Protein AF-A0A953H3T8-F1 (afdb_monomer_lite)

Foldseek 3Di:
DDQDDPVLLLCLLQVLQVLLVLVVVLQVVLCVQQVHRDALVDDASVVSVPVVSLVSNVVCVVCSVVSLVVSLVSLVVNCVVDVVDPSVVSNCSSVVSVVSNVVCVVVPRNPVVVSSVD

Secondary structure (DSSP, 8-state):
-PPPPHHHHHHHHHHHHHHHHHHHHHHHHHHHHHSS---TTS--GGGGT-HHHHHHHHHHHHHHHHHHHHHHHHHHHHHHH-TTS-HHHHHHHHHHHHHHHHHHHHS-TTSHHHHHH-

Radius of gyration: 17.26 Å; chains: 1; bounding box: 37×24×52 Å

Structure (mmCIF, N/CA/C/O backbone):
data_AF-A0A953H3T8-F1
#
_entry.id   AF-A0A953H3T8-F1
#
loop_
_atom_site.group_PDB
_atom_site.id
_atom_site.type_symbol
_atom_site.label_atom_id
_atom_site.label_alt_id
_atom_site.label_comp_id
_atom_site.label_asym_id
_atom_site.label_entity_id
_atom_site.label_seq_id
_atom_site.pdbx_PDB_ins_code
_atom_site.Cartn_x
_atom_site.Cartn_y
_atom_site.Cartn_z
_atom_site.occupancy
_atom_site.B_iso_or_equiv
_atom_site.auth_seq_id
_atom_site.auth_comp_id
_atom_site.auth_asym_id
_atom_site.auth_atom_id
_atom_site.pdbx_PDB_model_num
ATOM 1 N N . MET A 1 1 ? -4.110 8.388 28.209 1.00 62.47 1 MET A N 1
ATOM 2 C CA . MET A 1 1 ? -3.715 8.633 26.800 1.00 62.47 1 MET A CA 1
ATOM 3 C C . MET A 1 1 ? -4.962 8.990 26.006 1.00 62.47 1 MET A C 1
ATOM 5 O O . MET A 1 1 ? -5.991 8.366 26.239 1.00 62.47 1 MET A O 1
ATOM 9 N N . LYS A 1 2 ? -4.915 10.002 25.130 1.00 74.94 2 LYS A N 1
ATOM 10 C CA . LYS A 1 2 ? -6.060 10.323 24.259 1.00 74.94 2 LYS A CA 1
ATOM 11 C C . LYS A 1 2 ? -6.256 9.181 23.253 1.00 74.94 2 LYS A C 1
ATOM 13 O O . LYS A 1 2 ? -5.255 8.673 22.747 1.00 74.94 2 LYS A O 1
ATOM 18 N N . PRO A 1 3 ? -7.496 8.761 22.968 1.00 79.25 3 PRO A N 1
ATOM 19 C CA . PRO A 1 3 ? -7.721 7.712 21.991 1.00 79.25 3 PRO A CA 1
ATOM 20 C C . PRO A 1 3 ? -7.285 8.165 20.596 1.00 79.25 3 PRO A C 1
ATOM 22 O O . PRO A 1 3 ? -7.510 9.311 20.203 1.00 79.25 3 PRO A O 1
ATOM 25 N N . VAL A 1 4 ? -6.686 7.245 19.844 1.00 87.88 4 VAL A N 1
ATOM 26 C CA . VAL A 1 4 ? -6.285 7.476 18.452 1.00 87.88 4 VAL A CA 1
ATOM 27 C C . VAL A 1 4 ? -7.518 7.780 17.601 1.00 87.88 4 VAL A C 1
ATOM 29 O O . VAL A 1 4 ? -8.557 7.129 17.730 1.00 87.88 4 VAL A O 1
ATOM 32 N N . ALA A 1 5 ? -7.406 8.779 16.725 1.00 92.75 5 ALA A N 1
ATOM 33 C CA . ALA A 1 5 ? -8.500 9.185 15.856 1.00 92.75 5 ALA A CA 1
ATOM 34 C C . ALA A 1 5 ? -8.876 8.063 14.874 1.00 92.75 5 ALA A C 1
ATOM 36 O O . ALA A 1 5 ? -8.021 7.542 14.160 1.00 92.75 5 ALA A O 1
ATOM 37 N N . SER A 1 6 ? -10.170 7.750 14.756 1.00 92.56 6 SER A N 1
ATOM 38 C CA . SER A 1 6 ? -10.672 6.697 13.857 1.00 92.56 6 SER A CA 1
ATOM 39 C C . SER A 1 6 ? -10.228 6.880 12.402 1.00 92.56 6 SER A C 1
ATOM 41 O O . SER A 1 6 ? -9.940 5.907 11.715 1.00 92.56 6 SER A O 1
ATOM 43 N N . ARG A 1 7 ? -10.117 8.136 11.941 1.00 94.75 7 ARG A N 1
ATOM 44 C CA . ARG A 1 7 ? -9.637 8.473 10.590 1.00 94.75 7 ARG A CA 1
ATOM 45 C C . ARG A 1 7 ? -8.224 7.951 10.329 1.00 94.75 7 ARG A C 1
ATOM 47 O O . ARG A 1 7 ? -7.958 7.473 9.236 1.00 94.75 7 ARG A O 1
ATOM 54 N N . PHE A 1 8 ? -7.350 8.012 11.331 1.00 95.62 8 PHE A N 1
ATOM 55 C CA . PHE A 1 8 ? -5.978 7.522 11.221 1.00 95.62 8 PHE A CA 1
ATOM 56 C C . PHE A 1 8 ? -5.935 5.995 11.088 1.00 95.62 8 PHE A C 1
ATOM 58 O O . PHE A 1 8 ? -5.218 5.469 10.245 1.00 95.62 8 PHE A O 1
ATOM 65 N N . ILE A 1 9 ? -6.771 5.287 11.855 1.00 95.50 9 ILE A N 1
ATOM 66 C CA . ILE A 1 9 ? -6.888 3.824 11.774 1.00 95.50 9 ILE A CA 1
ATOM 67 C C . ILE A 1 9 ? -7.370 3.405 10.379 1.00 95.50 9 ILE A C 1
ATOM 69 O O . ILE A 1 9 ? -6.789 2.511 9.769 1.00 95.50 9 ILE A O 1
ATOM 73 N N . TYR A 1 10 ? -8.386 4.086 9.839 1.00 95.62 10 TYR A N 1
ATOM 74 C CA . TYR A 1 10 ? -8.869 3.815 8.484 1.00 95.62 10 TYR A CA 1
ATOM 75 C C . TYR A 1 10 ? -7.833 4.151 7.409 1.00 95.62 10 TYR A C 1
ATOM 77 O O . TYR A 1 10 ? -7.705 3.396 6.453 1.00 95.62 10 TYR A O 1
ATOM 85 N N . ALA A 1 11 ? -7.076 5.241 7.567 1.00 95.81 11 ALA A N 1
ATOM 86 C CA . ALA A 1 11 ? -6.005 5.594 6.638 1.00 95.81 11 ALA A CA 1
ATOM 87 C C . ALA A 1 11 ? -4.925 4.502 6.585 1.00 95.81 11 ALA A C 1
ATOM 89 O O . ALA A 1 11 ? -4.552 4.063 5.500 1.00 95.81 11 ALA A O 1
ATOM 90 N N . LEU A 1 12 ? -4.492 3.995 7.745 1.00 95.25 12 LEU A N 1
ATOM 91 C CA . LEU A 1 12 ? -3.570 2.859 7.809 1.00 95.25 12 LEU A CA 1
ATOM 92 C C . LEU A 1 12 ? -4.178 1.601 7.184 1.00 95.25 12 LEU A C 1
ATOM 94 O O . LEU A 1 12 ? -3.519 0.942 6.387 1.00 95.25 12 LEU A O 1
ATOM 98 N N . GLY A 1 13 ? -5.447 1.309 7.477 1.00 94.62 13 GLY A N 1
ATOM 99 C CA . GLY A 1 13 ? -6.155 0.154 6.925 1.00 94.62 13 GLY A CA 1
ATOM 100 C C . GLY A 1 13 ? -6.367 0.200 5.408 1.00 94.62 13 GLY A C 1
ATOM 101 O O . GLY A 1 13 ? -6.580 -0.844 4.814 1.00 94.62 13 GLY A O 1
ATOM 102 N N . VAL A 1 14 ? -6.303 1.370 4.767 1.00 96.69 14 VAL A N 1
ATOM 103 C CA . VAL A 1 14 ? -6.406 1.522 3.300 1.00 96.69 14 VAL A CA 1
ATOM 104 C C . VAL A 1 14 ? -5.026 1.669 2.644 1.00 96.69 14 VAL A C 1
ATOM 106 O O . VAL A 1 14 ? -4.887 1.483 1.437 1.00 96.69 14 VAL A O 1
ATOM 109 N N . SER A 1 15 ? -3.975 1.943 3.420 1.00 96.06 15 SER A N 1
ATOM 110 C CA . SER A 1 15 ? -2.630 2.165 2.880 1.00 96.06 15 SER A CA 1
ATOM 111 C C . SER A 1 15 ? -2.089 1.036 1.984 1.00 96.06 15 SER A C 1
ATOM 113 O O . SER A 1 15 ? -1.504 1.382 0.955 1.00 96.06 15 SER A O 1
ATOM 115 N N . PRO A 1 16 ? -2.343 -0.270 2.237 1.00 96.06 16 PRO A N 1
ATOM 116 C CA . PRO A 1 16 ? -1.860 -1.320 1.340 1.00 96.06 16 PRO A CA 1
ATOM 117 C C . PRO A 1 16 ? -2.436 -1.231 -0.076 1.00 96.06 16 PRO A C 1
ATOM 119 O O . PRO A 1 16 ? -1.697 -1.366 -1.045 1.00 96.06 16 PRO A O 1
ATOM 122 N N . VAL A 1 17 ? -3.734 -0.934 -0.228 1.00 96.69 17 VAL A N 1
ATOM 123 C CA . VAL A 1 17 ? -4.349 -0.835 -1.565 1.00 96.69 17 VAL A CA 1
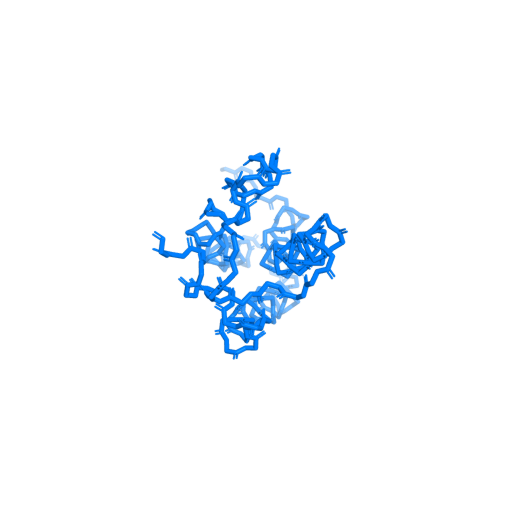ATOM 124 C C . VAL A 1 17 ? -3.912 0.436 -2.294 1.00 96.69 17 VAL A C 1
ATOM 126 O O . VAL A 1 17 ? -3.739 0.418 -3.511 1.00 96.69 17 VAL A O 1
ATOM 129 N N . ILE A 1 18 ? -3.657 1.525 -1.558 1.00 96.56 18 ILE A N 1
ATOM 130 C CA . ILE A 1 18 ? -3.057 2.742 -2.126 1.00 96.56 18 ILE A CA 1
ATOM 131 C C . ILE A 1 18 ? -1.666 2.424 -2.674 1.00 96.56 18 ILE A C 1
ATOM 133 O O . ILE A 1 18 ? -1.340 2.831 -3.787 1.00 96.56 18 ILE A O 1
ATOM 137 N N . TRP A 1 19 ? -0.859 1.674 -1.923 1.00 96.38 19 TRP A N 1
ATOM 138 C CA . TRP A 1 19 ? 0.468 1.279 -2.378 1.00 96.38 19 TRP A CA 1
ATOM 139 C C . TRP A 1 19 ? 0.415 0.328 -3.585 1.00 96.38 19 TRP A C 1
ATOM 141 O O . TRP A 1 19 ? 1.179 0.510 -4.526 1.00 96.38 19 TRP A O 1
ATOM 151 N N . VAL A 1 20 ? -0.534 -0.614 -3.633 1.00 95.94 20 VAL A N 1
ATOM 152 C CA . VAL A 1 20 ? -0.759 -1.465 -4.820 1.00 95.94 20 VAL A CA 1
ATOM 153 C C . VAL A 1 20 ? -1.088 -0.626 -6.055 1.00 95.94 20 VAL A C 1
ATOM 155 O O . VAL A 1 20 ? -0.497 -0.827 -7.113 1.00 95.94 20 VAL A O 1
ATOM 158 N N . ALA A 1 21 ? -1.991 0.351 -5.933 1.00 96.75 21 ALA A N 1
ATOM 159 C CA . ALA A 1 21 ? -2.294 1.265 -7.033 1.00 96.75 21 ALA A CA 1
ATOM 160 C C . ALA A 1 21 ? -1.051 2.066 -7.462 1.00 96.75 21 ALA A C 1
ATOM 162 O O . ALA A 1 21 ? -0.806 2.257 -8.653 1.00 96.75 21 ALA A O 1
ATOM 163 N N . TRP A 1 22 ? -0.236 2.490 -6.493 1.00 95.75 22 TRP A N 1
ATOM 164 C CA . TRP A 1 22 ? 1.019 3.196 -6.735 1.00 95.75 22 TRP A CA 1
ATOM 165 C C . TRP A 1 22 ? 2.063 2.334 -7.457 1.00 95.75 22 TRP A C 1
ATOM 167 O O . TRP A 1 22 ? 2.774 2.841 -8.327 1.00 95.75 22 TRP A O 1
ATOM 177 N N . PHE A 1 23 ? 2.121 1.037 -7.153 1.00 93.56 23 PHE A N 1
ATOM 178 C CA . PHE A 1 23 ? 2.943 0.060 -7.863 1.00 93.56 23 PHE A CA 1
ATOM 179 C C . PHE A 1 23 ? 2.497 -0.107 -9.318 1.00 93.56 23 PHE A C 1
ATOM 181 O O . PHE A 1 23 ? 3.307 0.070 -10.220 1.00 93.56 23 PHE A O 1
ATOM 188 N N . TYR A 1 24 ? 1.214 -0.353 -9.590 1.00 93.69 24 TYR A N 1
ATOM 189 C CA . TYR A 1 24 ? 0.758 -0.490 -10.981 1.00 93.69 24 TYR A CA 1
ATOM 190 C C . TYR A 1 24 ? 0.949 0.797 -11.791 1.00 93.69 24 TYR A C 1
ATOM 192 O O . TYR A 1 24 ? 1.286 0.737 -12.973 1.00 93.69 24 TYR A O 1
ATOM 200 N N . LEU A 1 25 ? 0.811 1.966 -11.157 1.00 94.25 25 LEU A N 1
AT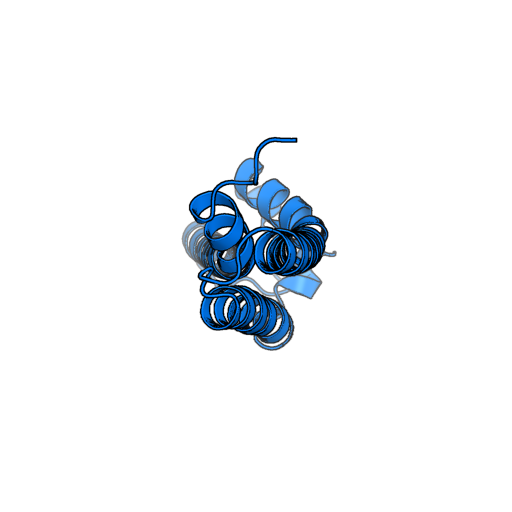OM 201 C CA . LEU A 1 25 ? 1.142 3.238 -11.794 1.00 94.25 25 LEU A CA 1
ATOM 202 C C . LEU A 1 25 ? 2.638 3.344 -12.130 1.00 94.25 25 LEU A C 1
ATOM 204 O O . LEU A 1 25 ? 2.985 3.895 -13.174 1.00 94.25 25 LEU A O 1
ATOM 208 N N . TYR A 1 26 ? 3.520 2.816 -11.275 1.00 90.31 26 TYR A N 1
ATOM 209 C CA . TYR A 1 26 ? 4.959 2.748 -11.546 1.00 90.31 26 TYR A CA 1
ATOM 210 C C . TYR A 1 26 ? 5.246 1.915 -12.794 1.00 90.31 26 TYR A C 1
ATOM 212 O O . TYR A 1 26 ? 5.898 2.399 -13.717 1.00 90.31 26 TYR A O 1
ATOM 220 N N . VAL A 1 27 ? 4.706 0.695 -12.832 1.00 89.62 27 VAL A N 1
ATOM 221 C CA . VAL A 1 27 ? 4.883 -0.264 -13.931 1.00 89.62 27 VAL A CA 1
ATOM 222 C C . VAL A 1 27 ? 4.363 0.320 -15.241 1.00 89.62 27 VAL A C 1
ATOM 224 O O . VAL A 1 27 ? 5.064 0.297 -16.252 1.00 89.62 27 VAL A O 1
ATOM 227 N N . TRP A 1 28 ? 3.168 0.919 -15.219 1.00 90.44 28 TRP A N 1
ATOM 228 C CA . TRP A 1 28 ? 2.622 1.621 -16.379 1.00 90.44 28 TRP A CA 1
ATOM 229 C C . TRP A 1 28 ? 3.590 2.710 -16.838 1.00 90.44 28 TRP A C 1
ATOM 231 O O . TRP A 1 28 ? 3.975 2.757 -18.007 1.00 90.44 28 TRP A O 1
ATOM 241 N N . ARG A 1 29 ? 4.003 3.601 -15.934 1.00 89.50 29 ARG A N 1
ATOM 242 C CA . ARG A 1 29 ? 4.864 4.731 -16.289 1.00 89.50 29 ARG A CA 1
ATOM 243 C C . ARG A 1 29 ? 6.192 4.273 -16.890 1.00 89.50 29 ARG A C 1
ATOM 245 O O . ARG A 1 29 ? 6.631 4.870 -17.867 1.00 89.50 29 ARG A O 1
ATOM 252 N N . GLN A 1 30 ? 6.788 3.213 -16.350 1.00 86.12 30 GLN A N 1
ATOM 253 C CA . GLN A 1 30 ? 7.968 2.569 -16.928 1.00 86.12 30 GLN A CA 1
ATOM 254 C C . GLN A 1 30 ? 7.694 2.083 -18.350 1.00 86.12 30 GLN A C 1
ATOM 256 O O . GLN A 1 30 ? 8.460 2.393 -19.258 1.00 86.12 30 GLN A O 1
ATOM 261 N N . SER A 1 31 ? 6.553 1.428 -18.575 1.00 87.19 31 SER A N 1
ATOM 262 C CA . SER A 1 31 ? 6.179 0.965 -19.909 1.00 87.19 31 SER A CA 1
ATOM 263 C C . SER A 1 31 ? 6.047 2.102 -20.930 1.00 87.19 31 SER A C 1
ATOM 265 O O . SER A 1 31 ? 6.497 1.966 -22.066 1.00 87.19 31 SER A O 1
ATOM 267 N N . LEU A 1 32 ? 5.498 3.252 -20.525 1.00 89.19 32 LEU A N 1
ATOM 268 C CA . LEU A 1 32 ? 5.403 4.428 -21.397 1.00 89.19 32 LEU A CA 1
ATOM 269 C C . LEU A 1 32 ? 6.765 5.044 -21.725 1.00 89.19 32 LEU A C 1
ATOM 271 O O . LEU A 1 32 ? 6.953 5.516 -22.842 1.00 89.19 32 LEU A O 1
ATOM 275 N N . ILE A 1 33 ? 7.691 5.077 -20.762 1.00 86.44 33 ILE A N 1
ATOM 276 C CA . ILE A 1 33 ? 9.024 5.667 -20.961 1.00 86.44 33 ILE A CA 1
ATOM 277 C C . ILE A 1 33 ? 9.885 4.765 -21.846 1.00 86.44 33 ILE A C 1
ATOM 279 O O . ILE A 1 33 ? 10.570 5.252 -22.741 1.00 86.44 33 ILE A O 1
ATOM 283 N N . LEU A 1 34 ? 9.836 3.457 -21.603 1.00 81.69 34 LEU A N 1
ATOM 284 C CA . LEU A 1 34 ? 10.655 2.475 -22.305 1.00 81.69 34 LEU A CA 1
ATOM 285 C C . LEU A 1 34 ? 10.066 2.077 -23.670 1.00 81.69 34 LEU A C 1
ATOM 287 O O . LEU A 1 34 ? 10.785 1.580 -24.532 1.00 81.69 34 LEU A O 1
ATOM 291 N N . GLY A 1 35 ? 8.766 2.305 -23.888 1.00 86.88 35 GLY A N 1
ATOM 292 C CA . GLY A 1 35 ? 8.066 1.962 -25.130 1.00 86.88 35 GLY A CA 1
ATOM 293 C C . GLY A 1 35 ? 7.709 0.477 -25.264 1.00 86.88 35 GLY A C 1
ATOM 294 O O . GLY A 1 35 ? 7.215 0.054 -26.307 1.00 86.88 35 GLY A O 1
ATOM 295 N N . PHE A 1 36 ? 7.938 -0.319 -24.221 1.00 83.94 36 PHE A N 1
ATOM 296 C CA . PHE A 1 36 ? 7.603 -1.741 -24.149 1.00 83.94 36 PHE A CA 1
ATOM 297 C C . PHE A 1 36 ? 7.120 -2.105 -22.743 1.00 83.94 36 PHE A C 1
ATOM 299 O O . PHE A 1 36 ? 7.255 -1.324 -21.804 1.00 83.94 36 PHE A O 1
ATOM 306 N N . TRP A 1 37 ? 6.518 -3.282 -22.577 1.00 82.75 37 TRP A N 1
ATOM 307 C CA . TRP A 1 37 ? 6.130 -3.760 -21.249 1.00 82.75 37 TRP A CA 1
ATOM 308 C C . TRP A 1 37 ? 7.360 -4.274 -20.484 1.00 82.75 37 TRP A C 1
ATOM 310 O O . TRP A 1 37 ? 8.144 -5.016 -21.080 1.00 82.75 37 TRP A O 1
ATOM 320 N N . PRO A 1 38 ? 7.557 -3.908 -19.203 1.00 74.50 38 PRO A N 1
ATOM 321 C CA . PRO A 1 38 ? 8.717 -4.347 -18.434 1.00 74.50 38 PRO A CA 1
ATOM 322 C C . PRO A 1 38 ? 8.741 -5.872 -18.301 1.00 74.50 38 PRO A C 1
ATOM 324 O O . PRO A 1 38 ? 7.741 -6.502 -17.955 1.00 74.50 38 PRO A O 1
ATOM 327 N N . LEU A 1 39 ? 9.897 -6.446 -18.620 1.00 77.94 39 LEU A N 1
ATOM 328 C CA . LEU A 1 39 ? 10.183 -7.876 -18.628 1.00 77.94 39 LEU A CA 1
ATOM 329 C C . LEU A 1 39 ? 11.658 -8.057 -18.219 1.00 77.94 39 LEU A C 1
ATOM 331 O O . LEU A 1 39 ? 12.476 -7.222 -18.610 1.00 77.94 39 LEU A O 1
ATOM 335 N N . PRO A 1 40 ? 12.031 -9.153 -17.531 1.00 71.75 40 PRO A N 1
ATOM 336 C CA . PRO A 1 40 ? 13.394 -9.372 -17.031 1.00 71.75 40 PRO A CA 1
ATOM 337 C C . PRO A 1 40 ? 14.518 -9.253 -18.075 1.00 71.75 40 PRO A C 1
ATOM 3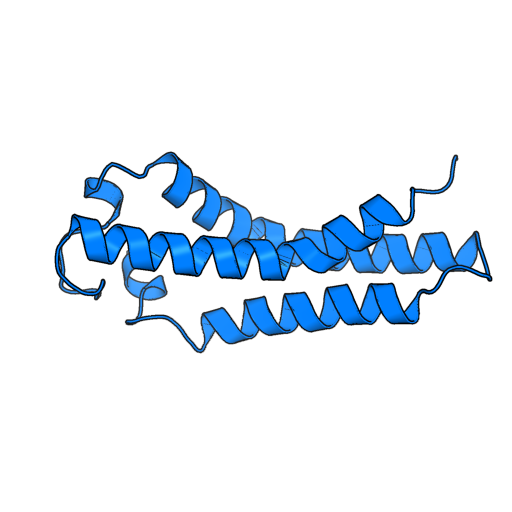39 O O . PRO A 1 40 ? 15.650 -8.942 -17.739 1.00 71.75 40 PRO A O 1
ATOM 342 N N . SER A 1 41 ? 14.221 -9.485 -19.356 1.00 68.88 41 SER A N 1
ATOM 343 C CA . SER A 1 41 ? 15.193 -9.427 -20.455 1.00 68.88 41 SER A CA 1
ATOM 344 C C . SER A 1 41 ? 15.387 -8.035 -21.073 1.00 68.88 41 SER A C 1
ATOM 346 O O . SER A 1 41 ? 16.100 -7.912 -22.069 1.00 68.88 41 SER A O 1
ATOM 348 N N . HIS A 1 42 ? 14.722 -7.002 -20.551 1.00 71.25 42 HIS A N 1
ATOM 349 C CA . HIS A 1 42 ? 14.776 -5.634 -21.068 1.00 71.25 42 HIS A CA 1
ATOM 350 C C . HIS A 1 42 ? 15.613 -4.696 -20.170 1.00 71.25 42 HIS A C 1
ATOM 352 O O . HIS A 1 42 ? 15.759 -4.981 -18.980 1.00 71.25 42 HIS A O 1
ATOM 358 N N . PRO A 1 43 ? 16.139 -3.574 -20.716 1.00 68.19 43 PRO A N 1
ATOM 359 C CA . PRO A 1 43 ? 16.915 -2.576 -19.967 1.00 68.19 43 PRO A CA 1
ATOM 360 C C . PRO A 1 43 ? 16.250 -2.151 -18.650 1.00 68.19 43 PRO A C 1
ATOM 362 O O . PRO A 1 43 ? 15.040 -1.939 -18.634 1.00 68.19 43 PRO A O 1
ATOM 365 N N . ASP A 1 44 ? 17.042 -2.020 -17.582 1.00 67.38 44 ASP A N 1
ATOM 366 C CA . ASP A 1 44 ? 16.623 -1.821 -16.183 1.00 67.38 44 ASP A CA 1
ATOM 367 C C . ASP A 1 44 ? 15.732 -0.557 -15.999 1.00 67.38 44 ASP A C 1
ATOM 369 O O . ASP A 1 44 ? 16.043 0.509 -16.543 1.00 67.38 44 ASP A O 1
ATOM 373 N N . PRO A 1 45 ? 14.620 -0.606 -15.221 1.00 63.12 45 PRO A N 1
ATOM 374 C CA . PRO A 1 45 ? 13.737 0.560 -15.035 1.00 63.12 45 PRO A CA 1
ATOM 375 C C . PRO A 1 45 ? 14.412 1.694 -14.276 1.00 63.12 45 PRO A C 1
ATOM 377 O O . PRO A 1 45 ? 13.910 2.827 -14.271 1.00 63.12 45 PRO A O 1
ATOM 380 N N . LYS A 1 46 ? 15.459 1.376 -13.507 1.00 66.50 46 LYS A N 1
ATOM 381 C CA . LYS A 1 46 ? 16.219 2.324 -12.696 1.00 66.50 46 LYS A CA 1
ATOM 382 C C . LYS A 1 46 ? 16.853 3.366 -13.622 1.00 66.50 46 LYS A C 1
ATOM 384 O O . LYS A 1 46 ? 16.928 4.533 -13.232 1.00 66.50 46 LYS A O 1
ATOM 389 N N . ASP A 1 47 ? 17.140 3.000 -14.874 1.00 67.88 47 ASP A N 1
ATOM 390 C CA . ASP A 1 47 ? 17.680 3.894 -15.901 1.00 67.88 47 ASP A CA 1
ATOM 391 C C . ASP A 1 47 ? 16.650 4.911 -16.428 1.00 67.88 47 ASP A C 1
ATOM 393 O O . ASP A 1 47 ? 17.021 5.958 -16.957 1.00 67.88 47 ASP A O 1
ATOM 397 N N . ALA A 1 48 ? 15.347 4.687 -16.212 1.00 71.88 48 ALA A N 1
ATOM 398 C CA . ALA A 1 48 ? 14.285 5.615 -16.623 1.00 71.88 48 ALA A CA 1
ATOM 399 C C . ALA A 1 48 ? 14.200 6.896 -15.758 1.00 71.88 48 ALA A C 1
ATOM 401 O O . ALA A 1 48 ? 13.319 7.735 -15.962 1.00 71.88 48 ALA A O 1
ATOM 402 N N . GLY A 1 49 ? 15.069 7.051 -14.749 1.00 77.44 49 GLY A N 1
ATOM 403 C CA . GLY A 1 49 ? 15.171 8.268 -13.932 1.00 77.44 49 GLY A CA 1
ATOM 404 C C . GLY A 1 49 ? 14.060 8.450 -12.888 1.00 77.44 49 GLY A C 1
ATOM 405 O O . GLY A 1 49 ? 13.946 9.508 -12.269 1.00 77.44 49 GLY A O 1
ATOM 406 N N . LEU A 1 50 ? 13.238 7.426 -12.639 1.00 83.38 50 LEU A N 1
ATOM 407 C CA . LEU A 1 50 ? 12.126 7.464 -11.676 1.00 83.38 50 LEU A CA 1
ATOM 408 C C . LEU A 1 50 ? 12.544 7.080 -10.250 1.00 83.38 50 LEU A C 1
ATOM 410 O O . LEU A 1 50 ? 11.854 6.312 -9.577 1.00 83.38 50 LEU A O 1
ATOM 414 N N . TYR A 1 51 ? 13.659 7.632 -9.775 1.00 86.38 51 TYR A N 1
ATOM 415 C CA . TYR A 1 51 ? 14.305 7.200 -8.533 1.00 86.38 51 TYR A CA 1
ATOM 416 C C . TYR A 1 51 ? 13.391 7.289 -7.301 1.00 86.38 51 TYR A C 1
ATOM 418 O O . TYR A 1 51 ? 13.297 6.344 -6.522 1.00 86.38 51 TYR A O 1
ATOM 426 N N . PHE A 1 52 ? 12.636 8.385 -7.158 1.00 89.31 52 PHE A N 1
ATOM 427 C CA . PHE A 1 52 ? 11.676 8.537 -6.058 1.00 89.31 52 PHE A CA 1
ATOM 428 C C . PHE A 1 52 ? 10.590 7.451 -6.074 1.00 89.31 52 PHE A C 1
ATOM 430 O O . PHE A 1 52 ? 10.288 6.856 -5.040 1.00 89.31 52 PHE A O 1
ATOM 437 N N . HIS A 1 53 ? 10.010 7.177 -7.247 1.00 90.62 53 HIS A N 1
ATOM 438 C CA . HIS A 1 53 ? 8.955 6.172 -7.383 1.00 90.62 53 HIS A CA 1
ATOM 439 C C . HIS A 1 53 ? 9.529 4.787 -7.081 1.00 90.62 53 HIS A C 1
ATOM 441 O O . HIS A 1 53 ? 8.978 4.078 -6.245 1.00 90.62 53 HIS A O 1
ATOM 447 N N . HIS A 1 54 ? 10.696 4.468 -7.642 1.00 88.75 54 HIS A N 1
ATOM 448 C CA . HIS A 1 54 ? 11.416 3.225 -7.383 1.00 88.75 54 HIS A CA 1
ATOM 449 C C . HIS A 1 54 ? 11.670 3.000 -5.884 1.00 88.75 54 HIS A C 1
ATOM 451 O O . HIS A 1 54 ? 11.268 1.969 -5.346 1.00 88.75 54 HIS A O 1
ATOM 457 N N . LEU A 1 55 ? 12.251 3.984 -5.186 1.00 90.12 55 LEU A N 1
ATOM 458 C CA . LEU A 1 55 ? 12.499 3.907 -3.742 1.00 90.12 55 LEU A CA 1
ATOM 459 C C . LEU A 1 55 ? 11.209 3.765 -2.932 1.00 90.12 55 LEU A C 1
ATOM 461 O O . LEU A 1 55 ? 11.172 3.028 -1.949 1.00 90.12 55 LEU A O 1
ATOM 465 N N . SER A 1 56 ? 10.139 4.454 -3.333 1.00 93.25 56 SER A N 1
ATOM 466 C CA . SER A 1 56 ? 8.848 4.352 -2.648 1.00 93.25 56 SER A CA 1
ATOM 467 C C . SER A 1 56 ? 8.201 2.968 -2.800 1.00 93.25 56 SER A C 1
ATOM 469 O O . SER A 1 56 ? 7.517 2.513 -1.880 1.00 93.25 56 SER A O 1
ATOM 471 N N . ILE A 1 57 ? 8.447 2.271 -3.918 1.00 92.44 57 ILE A N 1
ATOM 472 C CA . ILE A 1 57 ? 8.048 0.870 -4.088 1.00 92.44 57 ILE A CA 1
ATOM 473 C C . ILE A 1 57 ? 8.864 -0.014 -3.134 1.00 92.44 57 ILE A C 1
ATOM 475 O O . ILE A 1 57 ? 8.257 -0.703 -2.318 1.00 92.44 57 ILE A O 1
ATOM 479 N N . ALA A 1 58 ? 10.198 0.086 -3.114 1.00 90.50 58 ALA A N 1
ATOM 480 C CA . ALA A 1 58 ? 11.045 -0.689 -2.191 1.00 90.50 58 ALA A CA 1
ATOM 481 C C . ALA A 1 58 ? 10.625 -0.499 -0.729 1.00 90.50 58 ALA A C 1
ATOM 483 O O . ALA A 1 58 ? 10.388 -1.465 -0.003 1.00 90.50 58 ALA A O 1
ATOM 484 N N . ALA A 1 59 ? 10.492 0.758 -0.300 1.00 92.31 59 ALA A N 1
ATOM 485 C CA . ALA A 1 59 ? 10.107 1.081 1.066 1.00 92.31 59 ALA A CA 1
ATOM 486 C C . ALA A 1 59 ? 8.721 0.518 1.402 1.00 92.31 59 ALA A C 1
ATOM 488 O O . ALA A 1 59 ? 8.525 -0.071 2.466 1.00 92.31 59 ALA A O 1
ATOM 489 N N . GLY A 1 60 ? 7.752 0.669 0.499 1.00 92.62 60 GLY A N 1
ATOM 490 C CA . GLY A 1 60 ? 6.403 0.184 0.746 1.00 92.62 60 GLY A CA 1
ATOM 491 C C . GLY A 1 60 ? 6.274 -1.338 0.726 1.00 92.62 60 GLY A C 1
ATOM 492 O O . GLY A 1 60 ? 5.407 -1.845 1.432 1.00 92.62 60 GLY A O 1
ATOM 493 N N . LEU A 1 61 ? 7.157 -2.081 0.053 1.00 91.06 61 LEU A N 1
ATOM 494 C CA . LEU A 1 61 ? 7.175 -3.547 0.131 1.00 91.06 61 LEU A CA 1
ATOM 495 C C . LEU A 1 61 ? 7.390 -4.030 1.580 1.00 91.06 61 LEU A C 1
ATOM 497 O O . LEU A 1 61 ? 6.701 -4.939 2.040 1.00 91.06 61 LEU A O 1
ATOM 501 N N . ALA A 1 62 ? 8.280 -3.367 2.326 1.00 90.12 62 ALA A N 1
ATOM 502 C CA . ALA A 1 62 ? 8.542 -3.662 3.737 1.00 90.12 62 ALA A CA 1
ATOM 503 C C . ALA A 1 62 ? 7.526 -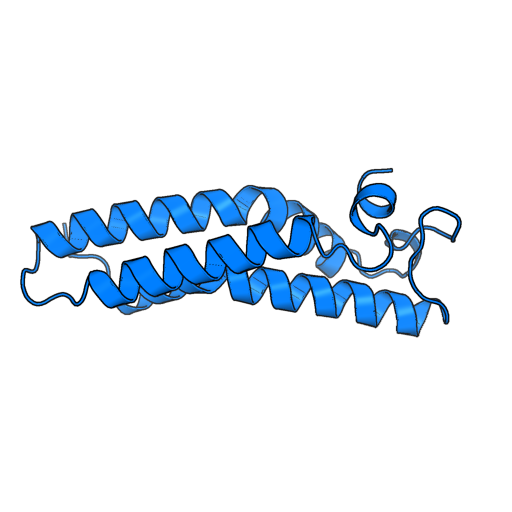3.009 4.695 1.00 90.12 62 ALA A C 1
ATOM 505 O O . ALA A 1 62 ? 7.118 -3.612 5.690 1.00 90.12 62 ALA A O 1
ATOM 506 N N . LEU A 1 63 ? 7.106 -1.770 4.417 1.00 93.69 63 LEU A N 1
ATOM 507 C CA . LEU A 1 63 ? 6.232 -1.004 5.313 1.00 93.69 63 LEU A CA 1
ATOM 508 C C . LEU A 1 63 ? 4.761 -1.432 5.242 1.00 93.69 63 LEU A C 1
ATOM 510 O O . LEU A 1 63 ? 4.049 -1.323 6.240 1.00 93.69 63 LEU A O 1
ATOM 514 N N . THR A 1 64 ? 4.290 -1.934 4.099 1.00 93.19 64 THR A N 1
ATOM 515 C CA . THR A 1 64 ? 2.871 -2.266 3.895 1.00 93.19 64 THR A CA 1
ATOM 516 C C . THR A 1 64 ? 2.361 -3.345 4.863 1.00 93.19 64 THR A C 1
ATOM 518 O O . THR A 1 64 ? 1.337 -3.107 5.516 1.00 93.19 64 THR A O 1
ATOM 521 N N . PRO A 1 65 ? 3.065 -4.481 5.068 1.00 91.56 65 PRO A N 1
ATOM 522 C CA . PRO A 1 65 ? 2.687 -5.450 6.098 1.00 91.56 65 PRO A CA 1
ATOM 523 C C . PRO A 1 65 ? 2.680 -4.845 7.509 1.00 91.56 65 PRO A C 1
ATOM 525 O O . PRO A 1 65 ? 1.763 -5.100 8.292 1.00 91.56 65 PRO A O 1
ATOM 528 N N . ALA A 1 66 ? 3.660 -3.990 7.827 1.00 93.81 66 ALA A N 1
ATOM 529 C CA . ALA A 1 66 ? 3.738 -3.328 9.126 1.00 93.81 66 ALA A CA 1
ATOM 530 C C . ALA A 1 66 ? 2.539 -2.394 9.366 1.00 93.81 66 ALA A C 1
ATOM 532 O O . ALA A 1 66 ? 1.951 -2.412 10.449 1.00 93.81 66 ALA A O 1
ATOM 533 N N . PHE A 1 67 ? 2.111 -1.627 8.360 1.00 93.81 67 PHE A N 1
ATOM 534 C CA . PHE A 1 67 ? 0.935 -0.760 8.463 1.00 93.81 67 PHE A CA 1
ATOM 535 C C . PHE A 1 67 ? -0.361 -1.543 8.667 1.00 93.81 67 PHE A C 1
ATOM 537 O O . PHE A 1 67 ? -1.187 -1.128 9.483 1.00 93.81 67 PHE A O 1
ATOM 544 N N . ALA A 1 68 ? -0.521 -2.693 8.007 1.00 91.31 68 ALA A N 1
ATOM 545 C CA . ALA A 1 68 ? -1.665 -3.571 8.235 1.00 91.31 68 ALA A CA 1
ATOM 546 C C . ALA A 1 68 ? -1.695 -4.096 9.684 1.00 91.31 68 ALA A C 1
ATOM 548 O O . ALA A 1 68 ? -2.733 -4.025 10.347 1.00 91.31 68 ALA A O 1
ATOM 549 N N . ILE A 1 69 ? -0.548 -4.536 10.220 1.00 94.00 69 ILE A N 1
ATOM 550 C CA . ILE A 1 69 ? -0.426 -4.987 11.617 1.00 94.00 69 ILE A 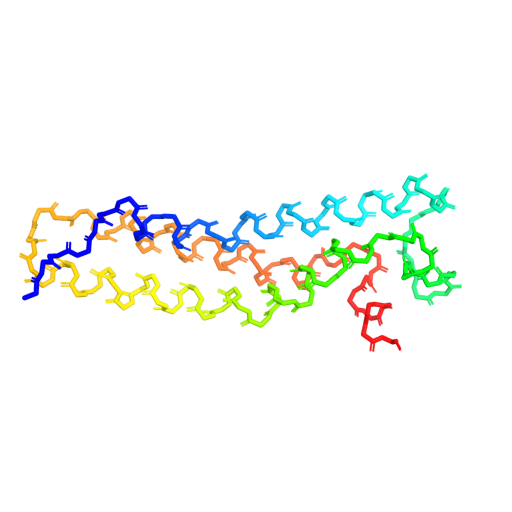CA 1
ATOM 551 C C . ILE A 1 69 ? -0.774 -3.850 12.585 1.00 94.00 69 ILE A C 1
ATOM 553 O O . ILE A 1 69 ? -1.596 -4.028 13.488 1.00 94.00 69 ILE A O 1
ATOM 557 N N . VAL A 1 70 ? -0.205 -2.659 12.384 1.00 96.06 70 VAL A N 1
ATOM 558 C CA . VAL A 1 70 ? -0.484 -1.489 13.229 1.00 96.06 70 VAL A CA 1
ATOM 559 C C . VAL A 1 70 ? -1.965 -1.102 13.158 1.00 96.06 70 VAL A C 1
ATOM 561 O O . VAL A 1 70 ? -2.564 -0.816 14.196 1.00 96.06 70 VAL A O 1
ATOM 564 N N . ALA A 1 71 ? -2.599 -1.154 11.982 1.00 95.69 71 ALA A N 1
ATOM 565 C CA . ALA A 1 71 ? -4.030 -0.887 11.832 1.00 95.69 71 ALA A CA 1
ATOM 566 C C . ALA A 1 71 ? -4.890 -1.855 12.664 1.00 95.69 71 ALA A C 1
ATOM 568 O O . ALA A 1 71 ? -5.832 -1.423 13.337 1.00 95.69 71 ALA A O 1
ATOM 569 N N . VAL A 1 72 ? -4.550 -3.149 12.676 1.00 95.56 72 VAL A N 1
ATOM 570 C CA . VAL A 1 72 ? -5.240 -4.163 13.490 1.00 95.56 72 VAL A CA 1
ATOM 571 C C . VAL A 1 72 ? -5.043 -3.894 14.984 1.00 95.56 72 VAL A C 1
ATOM 573 O O . VAL A 1 72 ? -6.023 -3.845 15.730 1.00 95.56 72 VAL A O 1
ATOM 576 N N . LEU A 1 73 ? -3.810 -3.636 15.429 1.00 96.25 73 LEU A N 1
ATOM 577 C CA . LEU A 1 73 ? -3.514 -3.338 16.836 1.00 96.25 73 LEU A CA 1
ATOM 578 C C . LEU A 1 73 ? -4.267 -2.096 17.329 1.00 96.25 73 LEU A C 1
ATOM 580 O O . LEU A 1 73 ? -4.888 -2.119 18.396 1.00 96.25 73 LEU A O 1
ATOM 584 N N . LEU A 1 74 ? -4.278 -1.027 16.531 1.00 96.12 74 LEU A N 1
ATOM 585 C CA . LEU A 1 74 ? -5.015 0.196 16.845 1.00 96.12 74 LEU A CA 1
ATOM 586 C C . LEU A 1 74 ? -6.530 -0.022 16.830 1.00 96.12 74 LEU A C 1
ATOM 588 O O . LEU A 1 74 ? -7.230 0.556 17.659 1.00 96.12 74 LEU A O 1
ATOM 592 N N . THR A 1 75 ? -7.038 -0.884 15.947 1.00 95.50 75 THR A N 1
ATOM 593 C CA . THR A 1 75 ? -8.452 -1.283 15.922 1.00 95.50 75 THR A CA 1
ATOM 594 C C . THR A 1 75 ? -8.847 -1.978 17.225 1.00 95.50 75 THR A C 1
ATOM 596 O O . THR A 1 75 ? -9.848 -1.602 17.837 1.00 95.50 75 THR A O 1
ATOM 599 N N . VAL A 1 76 ? -8.043 -2.937 17.696 1.00 94.44 76 VAL A N 1
ATOM 600 C CA . VAL A 1 76 ? -8.272 -3.644 18.969 1.00 94.44 76 VAL A CA 1
ATOM 601 C C . VAL A 1 76 ? -8.193 -2.679 20.151 1.00 94.44 76 VAL A C 1
ATOM 603 O O . VAL A 1 76 ? -9.077 -2.676 21.009 1.00 94.44 76 VAL A O 1
ATOM 606 N N . HIS A 1 77 ? -7.169 -1.822 20.186 1.00 94.19 77 HIS A N 1
ATOM 607 C CA . HIS A 1 77 ? -7.015 -0.817 21.235 1.00 94.19 77 HIS A CA 1
ATOM 608 C C . HIS A 1 77 ? -8.210 0.149 21.274 1.00 94.19 77 HIS A C 1
ATOM 610 O O . HIS A 1 77 ? -8.783 0.390 22.338 1.00 94.19 77 HIS A O 1
ATOM 616 N N . ARG A 1 78 ? -8.643 0.653 20.112 1.00 93.31 78 ARG A N 1
ATOM 617 C CA . ARG A 1 78 ? -9.788 1.563 20.005 1.00 93.31 78 ARG A CA 1
ATOM 618 C C . ARG A 1 78 ? -11.089 0.885 20.415 1.00 93.31 78 ARG A C 1
ATOM 620 O O . ARG A 1 78 ? -11.866 1.501 21.134 1.00 93.31 78 ARG A O 1
ATOM 627 N N . ARG A 1 79 ? -11.300 -0.375 20.027 1.00 93.56 79 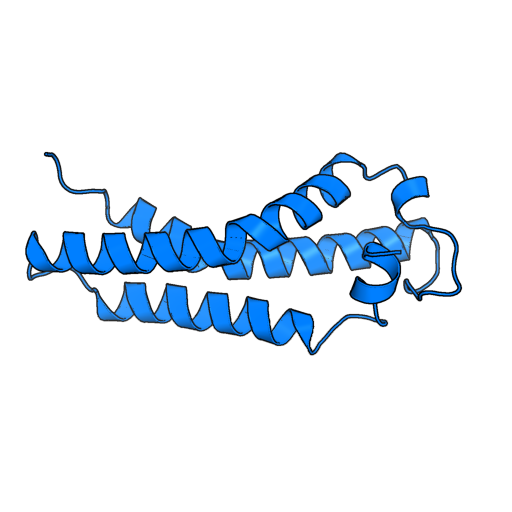ARG A N 1
ATOM 628 C CA . ARG A 1 79 ? -12.476 -1.166 20.415 1.00 93.56 79 ARG A CA 1
ATOM 629 C C . ARG A 1 79 ? -12.581 -1.350 21.929 1.00 93.56 79 ARG A C 1
ATOM 631 O O . ARG A 1 79 ? -13.684 -1.285 22.461 1.00 93.56 79 ARG A O 1
ATOM 638 N N . LYS A 1 80 ? -11.455 -1.560 22.620 1.00 91.50 80 LYS A N 1
ATOM 639 C CA . LYS A 1 80 ? -11.429 -1.646 24.091 1.00 91.50 80 LYS A CA 1
ATOM 640 C C . LYS A 1 80 ? -11.805 -0.321 24.759 1.00 91.50 80 LYS A C 1
ATOM 642 O O . LYS A 1 80 ? -12.447 -0.338 25.800 1.00 91.50 80 LYS A O 1
ATOM 647 N N . ALA A 1 81 ? -11.404 0.807 24.172 1.00 91.94 81 ALA A N 1
ATOM 648 C CA . ALA A 1 81 ? -11.670 2.138 24.718 1.00 91.94 81 ALA A CA 1
ATOM 649 C C . ALA A 1 81 ? -13.057 2.701 24.350 1.00 91.94 81 ALA A C 1
ATOM 651 O O . ALA A 1 81 ? -13.566 3.568 25.054 1.00 91.94 81 ALA A O 1
ATOM 652 N N . ASP A 1 82 ? -13.642 2.262 23.235 1.00 92.31 82 ASP A N 1
ATOM 653 C CA . ASP A 1 82 ? -14.895 2.784 22.687 1.00 92.31 82 ASP A CA 1
ATOM 654 C C . ASP A 1 82 ? -15.751 1.645 22.093 1.00 92.31 82 ASP A C 1
ATOM 656 O O . ASP A 1 82 ? -15.504 1.189 20.966 1.00 92.31 82 ASP A O 1
ATOM 660 N N . PRO A 1 83 ? -16.787 1.188 22.823 1.00 89.62 83 PRO A N 1
ATOM 661 C CA . PRO A 1 83 ? -17.700 0.149 22.359 1.00 89.62 83 PRO A CA 1
ATOM 662 C C . PRO A 1 83 ? -18.602 0.547 21.177 1.00 89.62 83 PRO A C 1
ATOM 664 O O . PRO A 1 83 ? -19.286 -0.319 20.632 1.00 89.62 83 PRO A O 1
ATOM 667 N N . ILE A 1 84 ? -18.634 1.811 20.755 1.00 92.25 84 ILE A N 1
ATOM 668 C CA . ILE A 1 84 ? -19.426 2.260 19.596 1.00 92.25 84 ILE A CA 1
ATOM 669 C C . ILE A 1 84 ? -18.566 2.251 18.321 1.00 92.25 84 ILE A C 1
ATOM 671 O O . ILE A 1 84 ? -19.078 2.275 17.202 1.00 92.25 84 ILE A O 1
ATOM 675 N N . PHE A 1 85 ? -17.241 2.146 18.458 1.00 92.81 85 PHE A N 1
ATOM 676 C CA . PHE A 1 85 ? -16.334 2.094 17.320 1.00 92.81 85 PHE A CA 1
ATOM 677 C C . PHE A 1 85 ? -16.644 0.912 16.384 1.00 92.81 85 PHE A C 1
ATOM 679 O O . PHE A 1 85 ? -16.656 -0.253 16.795 1.00 92.81 85 PHE A O 1
ATOM 686 N N . CYS A 1 86 ? -16.840 1.221 15.096 1.00 93.12 86 CYS A N 1
ATOM 687 C CA . CYS A 1 86 ? -17.141 0.257 14.037 1.00 93.12 86 CYS A CA 1
ATOM 688 C C . CYS A 1 86 ? -15.887 -0.534 13.618 1.00 93.12 86 CYS A C 1
ATOM 690 O O . CYS A 1 86 ? -15.310 -0.347 12.545 1.00 93.12 86 CYS A O 1
ATOM 692 N N . TRP A 1 87 ? -15.448 -1.424 14.503 1.00 94.00 87 TRP A N 1
ATOM 693 C CA . TRP A 1 87 ? -14.241 -2.231 14.342 1.00 94.00 87 TRP A CA 1
ATOM 694 C C . TRP A 1 87 ? -14.312 -3.184 13.140 1.00 94.00 87 TRP A C 1
ATOM 696 O O . TRP A 1 87 ? -13.296 -3.389 12.484 1.00 94.00 87 TRP A O 1
ATOM 706 N N . VAL A 1 88 ? -15.503 -3.695 12.803 1.00 95.94 88 VAL A N 1
ATOM 707 C CA . VAL A 1 88 ? -15.719 -4.587 11.648 1.00 95.94 88 VAL A CA 1
ATOM 708 C C . VAL A 1 88 ? -15.296 -3.909 10.348 1.00 95.94 88 VAL A C 1
ATOM 710 O O . VAL A 1 88 ? -14.543 -4.486 9.571 1.00 95.94 88 VAL A O 1
ATOM 713 N N . ARG A 1 89 ? -15.702 -2.649 10.139 1.00 95.25 89 ARG A N 1
ATOM 714 C CA . ARG A 1 89 ? -15.288 -1.862 8.969 1.00 95.25 89 ARG A CA 1
ATOM 715 C C . ARG A 1 89 ? -13.772 -1.677 8.928 1.00 95.25 89 ARG A C 1
ATOM 717 O O . ARG A 1 89 ? -13.177 -1.784 7.864 1.00 95.25 89 ARG A O 1
ATOM 724 N N . SER A 1 90 ? -13.157 -1.391 10.074 1.00 94.69 90 SER A N 1
ATOM 725 C CA . SER A 1 90 ? -11.706 -1.207 10.174 1.00 94.69 90 SER A CA 1
ATOM 726 C C . SER A 1 90 ? -10.940 -2.474 9.784 1.00 94.69 90 SER A C 1
ATOM 728 O O . SER A 1 90 ? -10.040 -2.419 8.948 1.00 94.69 90 SER A O 1
ATOM 730 N N . LEU A 1 91 ? -11.340 -3.625 10.337 1.00 95.88 91 LEU A N 1
ATOM 731 C CA . LEU A 1 91 ? -10.729 -4.915 10.016 1.00 95.88 91 LEU A CA 1
ATOM 732 C C . LEU A 1 91 ? -10.981 -5.328 8.570 1.00 95.88 91 LEU A C 1
ATOM 734 O O . LEU A 1 91 ? -10.071 -5.847 7.938 1.00 95.88 91 LEU A O 1
ATOM 738 N N . PHE A 1 92 ? -12.178 -5.072 8.035 1.00 96.44 92 PHE A N 1
ATOM 739 C CA . PHE A 1 92 ? -12.471 -5.338 6.631 1.00 96.44 92 PHE A CA 1
ATOM 740 C C . PHE A 1 92 ? -11.545 -4.538 5.712 1.00 96.44 92 PHE A C 1
ATOM 742 O O . PHE A 1 92 ? -10.949 -5.118 4.815 1.00 96.44 92 PHE A O 1
ATOM 749 N N . LEU A 1 93 ? -11.366 -3.235 5.962 1.00 95.69 93 LEU A N 1
ATOM 750 C CA . LEU A 1 93 ? -10.454 -2.404 5.169 1.00 95.69 93 LEU A CA 1
ATOM 751 C C . LEU A 1 93 ? -9.014 -2.921 5.239 1.00 95.69 93 LEU A C 1
ATOM 753 O O . LEU A 1 93 ? -8.392 -3.092 4.195 1.00 95.69 93 LEU A O 1
ATOM 757 N N . ALA A 1 94 ? -8.510 -3.215 6.442 1.00 95.06 94 ALA A N 1
ATOM 758 C CA . ALA A 1 94 ? -7.157 -3.739 6.630 1.00 95.06 94 ALA A CA 1
ATOM 759 C C . ALA A 1 94 ? -6.965 -5.120 5.977 1.00 95.06 94 ALA A C 1
ATOM 761 O O . ALA A 1 94 ? -5.955 -5.358 5.324 1.00 95.06 94 ALA A O 1
ATOM 762 N N . GLY A 1 95 ? -7.939 -6.023 6.124 1.00 96.00 95 GLY A N 1
ATOM 763 C CA . GLY A 1 95 ? -7.886 -7.369 5.557 1.00 96.00 95 GLY A CA 1
ATOM 764 C C . GLY A 1 95 ? -8.002 -7.370 4.036 1.00 96.00 95 GLY A C 1
ATOM 765 O O . GLY A 1 95 ? -7.198 -8.008 3.364 1.00 96.00 95 GLY A O 1
ATOM 766 N N . PHE A 1 96 ? -8.956 -6.617 3.483 1.00 96.81 96 PHE A N 1
ATOM 767 C CA . PHE A 1 96 ? -9.137 -6.487 2.038 1.00 96.81 96 PHE A CA 1
ATOM 768 C C . PHE A 1 96 ? -7.921 -5.838 1.371 1.00 96.81 96 PHE A C 1
ATOM 770 O O . PHE A 1 96 ? -7.417 -6.352 0.378 1.00 96.81 96 PHE A O 1
ATOM 777 N N . SER A 1 97 ? -7.410 -4.738 1.928 1.00 97.00 97 SER A N 1
ATOM 778 C CA . SER A 1 97 ? -6.249 -4.053 1.357 1.00 97.00 97 SER A CA 1
ATOM 779 C C . SER A 1 97 ? -4.988 -4.920 1.410 1.00 97.00 97 SER A C 1
ATOM 781 O O . SER A 1 97 ? -4.241 -4.961 0.432 1.00 97.00 97 SER A O 1
ATOM 783 N N . LEU A 1 98 ? -4.772 -5.658 2.505 1.00 95.31 98 LEU A N 1
ATOM 784 C CA . LEU A 1 98 ? -3.680 -6.623 2.607 1.00 95.31 98 LEU A CA 1
ATOM 785 C C . LEU A 1 98 ? -3.855 -7.775 1.611 1.00 95.31 98 LEU A C 1
ATOM 787 O O . LEU A 1 98 ? -2.880 -8.192 0.992 1.00 95.31 98 LEU A O 1
ATOM 791 N N . ALA A 1 99 ? -5.082 -8.259 1.404 1.00 96.31 99 ALA A N 1
ATOM 792 C CA . ALA A 1 99 ? -5.361 -9.264 0.385 1.00 96.31 99 ALA A CA 1
ATOM 793 C C . ALA A 1 99 ? -5.028 -8.747 -1.024 1.00 96.31 99 ALA A C 1
ATOM 795 O O . ALA A 1 99 ? -4.419 -9.479 -1.794 1.00 96.31 99 ALA A O 1
ATOM 796 N N . CYS A 1 100 ? -5.337 -7.485 -1.348 1.00 96.06 100 CYS A N 1
ATOM 797 C CA . CYS A 1 100 ? -4.911 -6.863 -2.607 1.00 96.06 100 CYS A CA 1
ATOM 798 C C . CYS A 1 100 ? -3.384 -6.790 -2.735 1.00 96.06 100 CYS A C 1
ATOM 800 O O . CYS A 1 100 ? -2.855 -7.055 -3.810 1.00 96.06 100 CYS A O 1
ATOM 802 N N . PHE A 1 101 ? -2.677 -6.451 -1.652 1.00 94.88 101 PHE A N 1
ATOM 803 C CA . PHE A 1 101 ? -1.212 -6.441 -1.626 1.00 94.88 101 PHE A CA 1
ATOM 804 C C . PHE A 1 101 ? -0.634 -7.826 -1.920 1.00 94.88 101 PHE A C 1
ATOM 806 O O . PHE A 1 101 ? 0.190 -7.966 -2.817 1.00 94.88 101 PHE A O 1
ATOM 813 N N . VAL A 1 102 ? -1.117 -8.858 -1.224 1.00 94.38 102 VAL A N 1
ATOM 814 C CA . VAL A 1 102 ? -0.683 -10.243 -1.448 1.00 94.38 102 VAL A CA 1
ATOM 815 C C . VAL A 1 102 ? -1.033 -10.695 -2.863 1.00 94.38 102 VAL A C 1
ATOM 817 O O . VAL A 1 102 ? -0.181 -11.245 -3.548 1.00 94.38 102 VAL A O 1
ATOM 820 N N . ALA A 1 103 ? -2.255 -10.425 -3.329 1.00 95.06 103 ALA A N 1
ATOM 821 C CA . ALA A 1 103 ? -2.690 -10.771 -4.677 1.00 95.06 103 ALA A CA 1
ATOM 822 C C . ALA A 1 103 ? -1.783 -10.147 -5.741 1.00 95.06 103 ALA A C 1
ATOM 824 O O . ALA A 1 103 ? -1.448 -10.815 -6.710 1.00 95.06 103 ALA A O 1
ATOM 825 N N . MET A 1 104 ? -1.332 -8.909 -5.550 1.00 93.44 104 MET A N 1
ATOM 826 C CA . MET A 1 104 ? -0.432 -8.256 -6.497 1.00 93.44 104 MET A CA 1
ATOM 827 C C . MET A 1 104 ? 0.936 -8.955 -6.612 1.00 93.44 104 MET A C 1
ATOM 829 O O . MET A 1 104 ? 1.500 -8.982 -7.700 1.00 93.44 104 MET A O 1
ATOM 833 N N . LEU A 1 105 ? 1.431 -9.604 -5.550 1.00 89.31 105 LEU A N 1
ATOM 834 C CA . LEU A 1 105 ? 2.641 -10.436 -5.634 1.00 89.31 105 LEU A CA 1
ATOM 835 C C . LEU A 1 105 ? 2.448 -11.671 -6.534 1.00 89.31 105 LEU A C 1
ATOM 837 O O . LEU A 1 105 ? 3.415 -12.167 -7.100 1.00 89.31 105 LEU A O 1
ATOM 841 N N . TYR A 1 106 ? 1.210 -12.158 -6.680 1.00 89.44 106 TYR A N 1
ATOM 842 C CA . TYR A 1 106 ? 0.866 -13.258 -7.590 1.00 89.44 106 TYR A CA 1
ATOM 843 C C . TYR A 1 106 ? 0.499 -12.769 -8.996 1.00 89.44 106 TYR A C 1
ATOM 845 O O . TYR A 1 106 ? 0.832 -13.419 -9.983 1.00 89.44 106 TYR A O 1
ATOM 853 N N . PHE A 1 107 ? -0.179 -11.625 -9.099 1.00 89.75 107 PHE A N 1
ATOM 854 C CA . PHE A 1 107 ? -0.544 -10.973 -10.360 1.00 89.75 107 PHE A CA 1
ATOM 855 C C . PHE A 1 107 ? 0.529 -9.971 -10.791 1.00 89.75 107 PHE A C 1
ATOM 857 O O . PHE A 1 107 ? 0.235 -8.813 -11.109 1.00 89.75 107 PHE A O 1
ATOM 864 N N . ASP A 1 108 ? 1.775 -10.440 -10.772 1.00 84.75 108 ASP A N 1
ATOM 865 C CA . ASP A 1 108 ? 2.950 -9.648 -11.090 1.00 84.75 108 ASP A CA 1
ATOM 866 C C . ASP A 1 108 ? 2.959 -9.264 -12.586 1.00 84.75 108 ASP A C 1
ATOM 868 O O . ASP A 1 108 ? 3.037 -10.143 -13.457 1.00 84.75 108 ASP A O 1
ATOM 872 N N . PRO A 1 109 ? 2.850 -7.967 -12.926 1.00 80.38 109 PRO A N 1
ATOM 873 C CA . PRO A 1 109 ? 2.758 -7.517 -14.307 1.00 80.38 109 PRO A CA 1
ATOM 874 C C . PRO A 1 109 ? 4.067 -7.734 -15.079 1.00 80.38 109 PRO A C 1
ATOM 876 O O . PRO A 1 109 ? 4.930 -6.865 -15.117 1.00 80.38 109 PRO A O 1
ATOM 879 N N . GLY A 1 110 ? 4.175 -8.856 -15.792 1.00 77.44 110 GLY A N 1
ATOM 880 C CA . GLY A 1 110 ? 5.348 -9.155 -16.622 1.00 77.44 110 GLY A CA 1
ATOM 881 C C . GLY A 1 110 ? 6.553 -9.659 -15.826 1.00 77.44 110 GLY A C 1
ATOM 882 O O . GLY A 1 110 ? 7.681 -9.491 -16.276 1.00 77.44 110 GLY A O 1
ATOM 883 N N . ARG A 1 111 ? 6.324 -10.291 -14.663 1.00 82.81 111 ARG A N 1
ATOM 884 C CA . ARG A 1 111 ? 7.394 -10.728 -13.741 1.00 82.81 111 ARG A CA 1
ATOM 885 C C . ARG A 1 111 ? 8.257 -9.547 -13.278 1.00 82.81 111 ARG A C 1
ATOM 887 O O . ARG A 1 111 ? 9.481 -9.638 -13.192 1.00 82.81 111 ARG A O 1
ATOM 894 N N . TYR A 1 112 ? 7.601 -8.416 -13.024 1.00 82.56 112 TYR A N 1
ATOM 895 C CA . TYR A 1 112 ? 8.238 -7.181 -12.606 1.00 82.56 112 TYR A CA 1
ATOM 896 C C . TYR A 1 112 ? 9.033 -7.361 -11.318 1.00 82.56 112 TYR A C 1
ATOM 898 O O . TYR A 1 112 ? 10.061 -6.718 -11.157 1.00 82.56 112 TYR A O 1
ATOM 906 N N . TRP A 1 113 ? 8.593 -8.224 -10.402 1.00 84.06 113 TRP A N 1
ATOM 907 C CA . TRP A 1 113 ? 9.308 -8.459 -9.153 1.00 84.06 113 TRP A CA 1
ATOM 908 C C . TRP A 1 113 ? 10.669 -9.090 -9.360 1.00 84.06 113 TRP A C 1
ATOM 910 O O . TRP A 1 113 ? 11.614 -8.702 -8.683 1.00 84.06 113 TRP A O 1
ATOM 920 N N . GLU A 1 114 ? 10.786 -10.017 -10.305 1.00 80.00 114 GLU A N 1
ATOM 921 C CA . GLU A 1 114 ? 12.077 -10.616 -10.642 1.00 80.00 114 GLU A CA 1
ATOM 922 C C . GLU A 1 114 ? 13.015 -9.563 -11.210 1.00 80.00 114 GLU A C 1
ATOM 924 O O . GLU A 1 114 ? 14.138 -9.427 -10.752 1.00 80.00 114 GLU A O 1
ATOM 929 N N . TRP A 1 115 ? 12.506 -8.753 -12.132 1.00 75.56 115 TRP A N 1
ATOM 930 C CA . TRP A 1 115 ? 13.254 -7.655 -12.729 1.00 75.56 115 TRP A CA 1
ATOM 931 C C . TRP A 1 115 ? 13.600 -6.529 -11.743 1.00 75.56 115 TRP A C 1
ATOM 933 O O . TRP A 1 115 ? 14.605 -5.851 -11.894 1.00 75.56 115 TRP A O 1
ATOM 943 N N . TYR A 1 116 ? 12.763 -6.303 -10.731 1.00 77.06 116 TYR A N 1
ATOM 944 C CA . TYR A 1 116 ? 12.983 -5.289 -9.702 1.00 77.06 116 TYR A CA 1
ATOM 945 C C . TYR A 1 116 ? 14.029 -5.715 -8.662 1.00 77.06 116 TYR A C 1
ATOM 947 O O . TYR A 1 116 ? 14.682 -4.853 -8.072 1.00 77.06 116 TYR A O 1
ATOM 955 N N . LEU A 1 117 ? 14.119 -7.020 -8.388 1.00 77.12 117 LEU A N 1
ATOM 956 C CA . LEU A 1 117 ? 15.008 -7.607 -7.383 1.00 77.12 117 LEU A CA 1
ATOM 957 C C . LEU A 1 117 ? 16.374 -8.035 -7.943 1.00 77.12 117 LEU A C 1
ATOM 959 O O . LEU A 1 117 ? 17.260 -8.318 -7.136 1.00 77.12 117 LEU A O 1
ATOM 963 N N . ASP A 1 118 ? 16.523 -8.081 -9.269 1.00 73.69 118 ASP A N 1
ATOM 964 C CA . ASP A 1 118 ? 17.804 -8.199 -9.986 1.00 73.69 118 ASP A CA 1
ATOM 965 C C . ASP A 1 118 ? 18.590 -6.866 -9.940 1.00 73.69 118 ASP A C 1
ATOM 967 O O . ASP A 1 118 ? 19.816 -6.907 -9.692 1.00 73.69 118 ASP A O 1
#

pLDDT: mean 88.77, std 8.66, range [62.47, 97.0]

Sequence (118 aa):
MKPVASRFIYALGVSPVIWVAWFYLYVWRQSLILGFWPLPSHPDPKDAGLYFHHLSIAAGLALTPAFAIVAVLLTVHRRKADPIFCWVRSLFLAGFSLACFVAMLYFDPGRYWEWYLD